Protein AF-A0A6G9YC36-F1 (afdb_monomer)

Mean predicted aligned error: 14.25 Å

pLDDT: mean 79.11, std 12.53, range [47.75, 97.31]

Secondary structure (DSSP, 8-state):
--GGG---SGGG-HHHHTGGGGGS-HHHHHHHHHHHHHHHHHHHHHHHHTS--PPPPPPBPPTT--S-SSSB-------TTS----

Radius of gyration: 25.57 Å; Cα contacts (8 Å, |Δi|>4): 25; chains: 1; bounding box: 34×44×67 Å

Structure (mmCIF, N/CA/C/O backbone):
data_AF-A0A6G9YC36-F1
#
_entry.id   AF-A0A6G9YC36-F1
#
loop_
_atom_site.group_PDB
_atom_site.id
_atom_site.type_symbol
_atom_site.label_atom_id
_atom_site.label_alt_id
_atom_site.label_comp_id
_atom_site.label_asym_id
_atom_site.label_entity_id
_atom_site.label_seq_id
_atom_site.pdbx_PDB_ins_code
_atom_site.Cartn_x
_atom_site.Cartn_y
_atom_site.Cartn_z
_atom_site.occupancy
_atom_site.B_iso_or_equiv
_atom_site.auth_seq_id
_atom_site.auth_comp_id
_atom_site.auth_asym_id
_atom_site.auth_atom_id
_atom_site.pdbx_PDB_model_num
ATOM 1 N N . MET A 1 1 ? 17.121 -14.605 -2.392 1.00 51.78 1 MET A N 1
ATOM 2 C CA . MET A 1 1 ? 16.327 -13.556 -1.719 1.00 51.78 1 MET A CA 1
ATOM 3 C C . MET A 1 1 ? 17.074 -13.122 -0.469 1.00 51.78 1 MET A C 1
ATOM 5 O O . MET A 1 1 ? 17.450 -13.993 0.302 1.00 51.78 1 MET A O 1
ATOM 9 N N . ASP A 1 2 ? 17.339 -11.824 -0.305 1.00 51.41 2 ASP A N 1
ATOM 10 C CA . ASP A 1 2 ? 17.978 -11.273 0.900 1.00 51.41 2 ASP A CA 1
ATOM 11 C C . ASP A 1 2 ? 16.948 -11.229 2.052 1.00 51.41 2 ASP A C 1
ATOM 13 O O . ASP A 1 2 ? 15.887 -10.620 1.881 1.00 51.41 2 ASP A O 1
ATOM 17 N N . PRO A 1 3 ? 17.207 -11.871 3.207 1.00 60.25 3 PRO A N 1
ATOM 18 C CA . PRO A 1 3 ? 16.289 -11.879 4.349 1.00 60.25 3 PRO A CA 1
ATOM 19 C C . PRO A 1 3 ? 16.032 -10.487 4.952 1.00 60.25 3 PRO A C 1
ATOM 21 O O . PRO A 1 3 ? 15.063 -10.326 5.686 1.00 60.25 3 PRO A O 1
ATOM 24 N N . ARG A 1 4 ? 16.832 -9.463 4.617 1.00 59.19 4 ARG A N 1
ATOM 25 C CA . ARG A 1 4 ? 16.616 -8.072 5.062 1.00 59.19 4 ARG A CA 1
ATOM 26 C C . ARG A 1 4 ? 15.444 -7.359 4.375 1.00 59.19 4 ARG A C 1
ATOM 28 O O . ARG A 1 4 ? 15.077 -6.272 4.801 1.00 59.19 4 ARG A O 1
ATOM 35 N N . ILE A 1 5 ? 14.869 -7.945 3.322 1.00 61.66 5 ILE A N 1
ATOM 36 C CA . ILE A 1 5 ? 13.722 -7.382 2.577 1.00 61.66 5 ILE A CA 1
ATOM 37 C C . ILE A 1 5 ? 12.400 -8.056 3.001 1.00 61.66 5 ILE A C 1
ATOM 39 O O . ILE A 1 5 ? 11.321 -7.709 2.522 1.00 61.66 5 ILE A O 1
ATOM 43 N N . ALA A 1 6 ? 12.446 -9.029 3.911 1.00 65.38 6 ALA A N 1
ATOM 44 C CA . ALA A 1 6 ? 11.245 -9.707 4.368 1.00 65.38 6 ALA A CA 1
ATOM 45 C C . ALA A 1 6 ? 10.478 -8.820 5.366 1.00 65.38 6 ALA A C 1
ATOM 47 O O . ALA A 1 6 ? 10.917 -8.625 6.497 1.00 65.38 6 ALA A O 1
ATOM 48 N N . MET A 1 7 ? 9.303 -8.318 4.966 1.00 68.38 7 MET A N 1
ATOM 49 C CA . MET A 1 7 ? 8.331 -7.648 5.852 1.00 68.38 7 MET A CA 1
ATOM 50 C C . MET A 1 7 ? 7.622 -8.661 6.771 1.00 68.38 7 MET A C 1
ATOM 52 O O . MET A 1 7 ? 6.398 -8.720 6.836 1.00 68.38 7 MET A O 1
ATOM 56 N N . THR A 1 8 ? 8.388 -9.543 7.408 1.00 72.19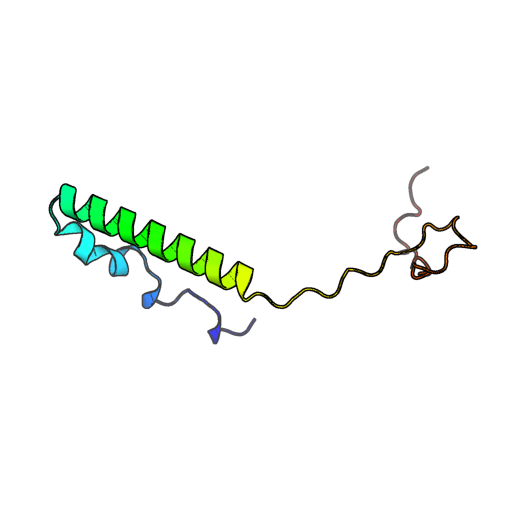 8 THR A N 1
ATOM 57 C CA . THR A 1 8 ? 7.875 -10.668 8.206 1.00 72.19 8 THR A CA 1
ATOM 58 C C . THR A 1 8 ? 8.270 -10.570 9.676 1.00 72.19 8 THR A C 1
ATOM 60 O O . THR A 1 8 ? 8.032 -11.506 10.435 1.00 72.19 8 THR A O 1
ATOM 63 N N . GLY A 1 9 ? 8.910 -9.471 10.078 1.00 76.56 9 GLY A N 1
ATOM 64 C CA . GLY A 1 9 ? 9.187 -9.174 11.477 1.00 76.56 9 GLY A CA 1
ATOM 65 C C . GLY A 1 9 ? 7.913 -8.834 12.268 1.00 76.56 9 GLY A C 1
ATOM 66 O O . GLY A 1 9 ? 6.893 -8.466 11.677 1.00 76.56 9 GLY A O 1
ATOM 67 N N . PRO A 1 10 ? 7.943 -8.954 13.606 1.00 76.19 10 PRO A N 1
ATOM 68 C CA . PRO A 1 10 ? 6.813 -8.621 14.479 1.00 76.19 10 PRO A CA 1
ATOM 69 C C . PRO A 1 10 ? 6.374 -7.150 14.374 1.00 76.19 10 PRO A C 1
ATOM 71 O O . PRO A 1 10 ? 5.234 -6.825 14.692 1.00 76.19 10 PRO A O 1
ATOM 74 N N . GLU A 1 11 ? 7.241 -6.261 13.889 1.00 78.19 11 GLU A N 1
ATOM 75 C CA . GLU A 1 11 ? 6.924 -4.868 13.568 1.00 78.19 11 GLU A CA 1
ATOM 76 C C . GLU A 1 11 ? 5.911 -4.712 12.417 1.00 78.19 11 GLU A C 1
ATOM 78 O O . GLU A 1 11 ? 5.307 -3.650 12.275 1.00 78.19 11 GLU A O 1
ATOM 83 N N . PHE A 1 12 ? 5.684 -5.770 11.632 1.00 79.50 12 PHE A N 1
ATOM 84 C CA . PHE A 1 12 ? 4.698 -5.820 10.550 1.00 79.50 12 PHE A CA 1
ATOM 85 C C . PHE A 1 12 ? 3.431 -6.613 10.922 1.00 79.50 12 PHE A C 1
ATOM 87 O O . PHE A 1 12 ? 2.556 -6.787 10.073 1.00 79.50 12 PHE A O 1
ATOM 94 N N . ASP A 1 13 ? 3.294 -7.084 12.170 1.00 85.62 13 ASP A N 1
ATOM 95 C CA . ASP A 1 13 ? 2.077 -7.757 12.638 1.00 85.62 13 ASP A CA 1
ATOM 96 C C . ASP A 1 13 ? 0.936 -6.740 12.866 1.00 85.62 13 ASP A C 1
ATOM 98 O O . ASP A 1 13 ? 1.000 -5.925 13.799 1.00 85.62 13 ASP A O 1
ATOM 102 N N . PRO A 1 14 ? -0.154 -6.790 12.073 1.00 80.06 14 PRO A N 1
ATOM 103 C CA . PRO A 1 14 ? -1.247 -5.833 12.192 1.00 80.06 14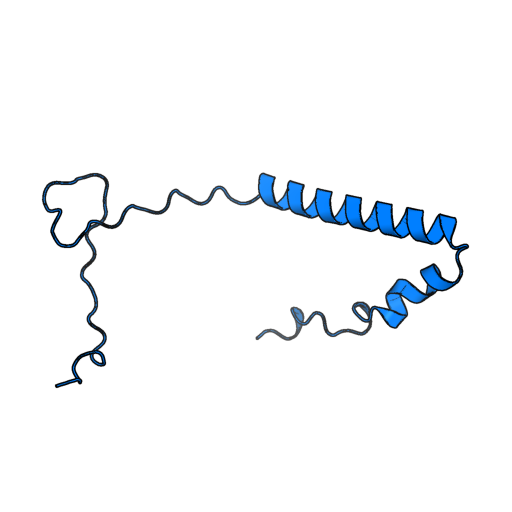 PRO A CA 1
ATOM 104 C C . PRO A 1 14 ? -1.953 -5.911 13.552 1.00 80.06 14 PRO A C 1
ATOM 106 O O . PRO A 1 14 ? -2.462 -4.894 14.030 1.00 80.06 14 PRO A O 1
ATOM 109 N N . ALA A 1 15 ? -1.979 -7.077 14.206 1.00 83.62 15 ALA A N 1
ATOM 110 C CA . ALA A 1 15 ? -2.636 -7.223 15.503 1.00 83.62 15 ALA A CA 1
ATOM 111 C C . ALA A 1 15 ? -1.924 -6.403 16.589 1.00 83.62 15 ALA A C 1
ATOM 113 O O . ALA A 1 15 ? -2.573 -5.780 17.435 1.00 83.62 15 ALA A O 1
ATOM 114 N N . THR A 1 16 ? -0.594 -6.355 16.530 1.00 84.19 16 THR A N 1
ATOM 115 C CA . THR A 1 16 ? 0.233 -5.570 17.447 1.00 84.19 16 THR A CA 1
ATOM 116 C C . THR A 1 16 ? 0.201 -4.080 17.092 1.00 84.19 16 THR A C 1
ATOM 118 O O . THR A 1 16 ? 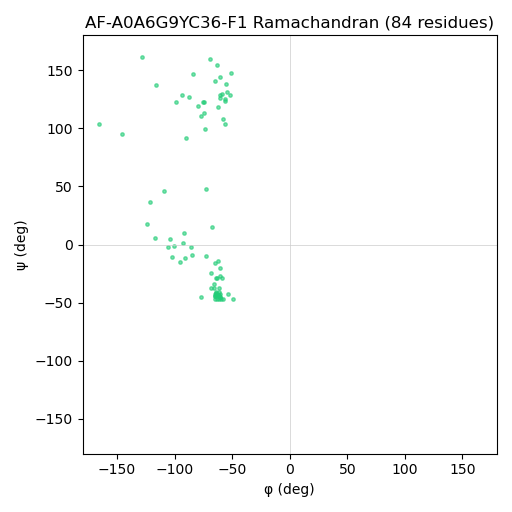-0.020 -3.247 17.974 1.00 84.19 16 THR A O 1
ATOM 121 N N . VAL A 1 17 ? 0.335 -3.738 15.805 1.00 84.38 17 VAL A N 1
ATOM 122 C CA . VAL A 1 17 ? 0.386 -2.345 15.321 1.00 84.38 17 VAL A CA 1
ATOM 123 C C . VAL A 1 17 ? -0.930 -1.595 15.552 1.00 84.38 17 VAL A C 1
ATOM 125 O O . VAL A 1 17 ? -0.918 -0.448 16.000 1.00 84.38 17 VAL A O 1
ATOM 128 N N . TYR A 1 18 ? -2.081 -2.229 15.305 1.00 85.50 18 TYR A N 1
ATOM 129 C CA . TYR A 1 18 ? -3.392 -1.577 15.428 1.00 85.50 18 TYR A CA 1
ATOM 130 C C . TYR A 1 18 ? -4.053 -1.750 16.800 1.00 85.50 18 TYR A C 1
ATOM 132 O O . TYR A 1 18 ? -5.144 -1.221 17.025 1.00 85.50 18 TYR A O 1
ATOM 140 N N . ARG A 1 19 ? -3.402 -2.424 17.758 1.00 86.75 19 ARG A N 1
ATOM 141 C CA . ARG A 1 19 ? -3.916 -2.587 19.125 1.00 86.75 19 ARG A CA 1
ATOM 142 C C . ARG A 1 19 ? -4.383 -1.282 19.787 1.00 86.75 19 ARG A C 1
ATOM 144 O O . ARG A 1 19 ? -5.486 -1.300 20.331 1.00 86.75 19 ARG A O 1
ATOM 151 N N . PRO A 1 20 ? -3.642 -0.152 19.747 1.00 85.00 20 PRO A N 1
ATOM 152 C CA . PRO A 1 20 ? -4.095 1.095 20.370 1.00 85.00 20 PRO A CA 1
ATOM 153 C C . PRO A 1 20 ? 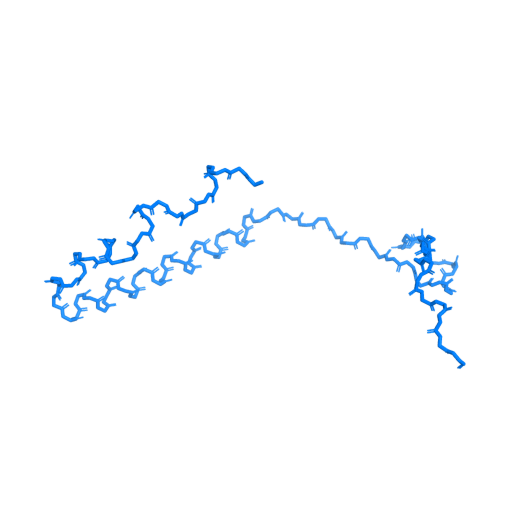-5.361 1.662 19.722 1.00 85.00 20 PRO A C 1
ATOM 155 O O . PRO A 1 20 ? -6.175 2.261 20.418 1.00 85.00 20 PRO A O 1
ATOM 158 N N . LEU A 1 21 ? -5.594 1.400 18.431 1.00 86.25 21 LEU A N 1
ATOM 159 C CA . LEU A 1 21 ? -6.803 1.839 17.733 1.00 86.25 21 LEU A CA 1
ATOM 160 C C . LEU A 1 21 ? -8.068 1.252 18.378 1.00 86.25 21 LEU A C 1
ATOM 162 O O . LEU A 1 21 ? -9.131 1.864 18.323 1.00 86.25 21 LEU A O 1
ATOM 166 N N . VAL A 1 22 ? -7.951 0.087 19.029 1.00 85.12 22 VAL A N 1
ATOM 167 C CA . VAL A 1 22 ? -9.067 -0.601 19.690 1.00 85.12 22 VAL A CA 1
ATOM 168 C C . VAL A 1 22 ? -9.605 0.119 20.918 1.00 85.12 22 VAL A C 1
ATOM 170 O O . VAL A 1 22 ? -10.783 -0.025 21.240 1.00 85.12 22 VAL A O 1
ATOM 173 N N . TRP A 1 23 ? -8.770 0.940 21.544 1.00 88.56 23 TRP A N 1
ATOM 174 C CA . TRP A 1 23 ? -9.093 1.659 22.770 1.00 88.56 23 TRP A CA 1
ATOM 175 C C . TRP A 1 23 ? -9.820 2.980 22.502 1.00 88.56 23 TRP A C 1
ATOM 177 O O . TRP A 1 23 ? -10.308 3.605 23.440 1.00 88.56 23 TRP A O 1
ATOM 187 N N . LEU A 1 24 ? -9.906 3.413 21.237 1.00 88.12 24 LEU A N 1
ATOM 188 C CA . LEU A 1 24 ? -10.584 4.651 20.874 1.00 88.12 24 LEU A CA 1
ATOM 189 C C . LEU A 1 24 ? -12.106 4.453 20.716 1.00 88.12 24 LEU A C 1
ATOM 191 O O . LEU A 1 24 ? -12.551 3.414 20.211 1.00 88.12 24 LEU A O 1
ATOM 195 N N . PRO A 1 25 ? -12.904 5.487 21.055 1.00 93.12 25 PRO A N 1
ATOM 196 C CA . PRO A 1 25 ? -14.305 5.596 20.659 1.00 93.12 25 PRO A CA 1
ATOM 197 C C . PRO A 1 25 ? -14.483 5.402 19.150 1.00 93.12 25 PRO A C 1
ATOM 199 O O . PRO A 1 25 ? -13.626 5.811 18.364 1.00 93.12 25 PRO A O 1
ATOM 202 N N . VAL A 1 26 ? -15.619 4.828 18.742 1.00 92.62 26 VAL A N 1
ATOM 203 C CA . VAL A 1 26 ? -15.904 4.460 17.340 1.00 92.62 26 VAL A CA 1
ATOM 204 C C . VAL A 1 26 ? -15.718 5.635 16.377 1.00 92.62 26 VAL A C 1
ATOM 206 O O . VAL A 1 26 ? -15.100 5.464 15.329 1.00 92.62 26 VAL A O 1
ATOM 209 N N . GLU A 1 27 ? -16.177 6.833 16.744 1.00 92.75 27 GLU A N 1
ATOM 210 C CA . GLU A 1 27 ? -16.057 8.026 15.895 1.00 92.75 27 GLU A CA 1
ATOM 211 C C . GLU A 1 27 ? -14.598 8.416 15.633 1.00 92.75 27 GLU A C 1
ATOM 213 O O . GLU A 1 27 ? -14.196 8.608 14.485 1.00 92.75 27 GLU A O 1
ATOM 218 N N . LEU A 1 28 ? -13.766 8.453 16.678 1.00 92.44 28 LEU A N 1
ATOM 219 C CA . LEU A 1 28 ? -12.341 8.763 16.534 1.00 92.44 28 LEU A CA 1
ATOM 220 C C . LEU A 1 28 ? -11.606 7.680 15.742 1.00 92.44 28 LEU A C 1
ATOM 222 O O . LEU A 1 28 ? -10.697 7.970 14.969 1.00 92.44 28 LEU A O 1
ATOM 226 N N . ARG A 1 29 ? -12.034 6.427 15.888 1.00 91.19 29 ARG A N 1
ATOM 227 C CA . ARG A 1 29 ? -11.513 5.287 15.133 1.00 91.19 29 ARG A CA 1
ATOM 228 C C . ARG A 1 29 ? -11.726 5.456 13.631 1.00 91.19 29 ARG A C 1
ATOM 230 O O . ARG A 1 29 ? -10.797 5.245 12.856 1.00 91.19 29 ARG A O 1
ATOM 237 N N . LEU A 1 30 ? -12.928 5.876 13.232 1.00 93.56 30 LEU A N 1
ATOM 238 C CA . LEU A 1 30 ? -13.260 6.157 11.835 1.00 93.56 30 LEU A CA 1
ATOM 239 C C . LEU A 1 30 ? -12.438 7.323 11.285 1.00 93.56 30 LEU A C 1
ATOM 241 O O . LEU A 1 30 ? -11.926 7.225 10.173 1.00 93.56 30 LEU A O 1
ATOM 245 N N . LEU A 1 31 ? -12.252 8.388 12.070 1.00 95.31 31 LEU A N 1
ATOM 246 C CA . LEU A 1 31 ? -11.423 9.526 11.665 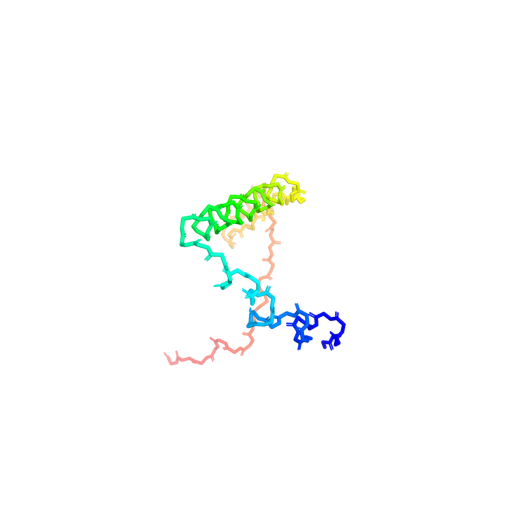1.00 95.31 31 LEU A CA 1
ATOM 247 C C . LEU A 1 31 ? -9.959 9.128 11.447 1.00 95.31 31 LEU A C 1
ATOM 249 O O . LEU A 1 31 ? -9.362 9.521 10.447 1.00 95.31 31 LEU A O 1
ATOM 253 N N . VAL A 1 32 ? -9.390 8.312 12.339 1.00 93.69 32 VAL A N 1
ATOM 254 C CA . VAL A 1 32 ? -8.012 7.816 12.193 1.00 93.69 32 VAL A CA 1
ATOM 255 C C . VAL A 1 32 ? -7.872 6.925 10.959 1.00 93.69 32 VAL A C 1
ATOM 257 O O . VAL A 1 32 ? -6.909 7.072 10.210 1.00 93.69 32 VAL A O 1
ATOM 260 N N . LEU A 1 33 ? -8.835 6.033 10.706 1.00 92.50 33 LEU A N 1
ATOM 261 C CA . LEU A 1 33 ? -8.828 5.188 9.509 1.00 92.50 33 LEU A CA 1
ATOM 262 C C . LEU A 1 33 ? -8.943 6.018 8.227 1.00 92.50 33 LEU A C 1
ATOM 264 O O . LEU A 1 33 ? -8.192 5.788 7.282 1.00 92.50 33 LEU A O 1
ATOM 268 N N . LEU A 1 34 ? -9.832 7.011 8.209 1.00 95.88 34 LEU A N 1
ATOM 269 C CA . LEU A 1 34 ? -9.972 7.930 7.083 1.00 95.88 34 LEU A CA 1
ATOM 270 C C . LEU A 1 34 ? -8.659 8.680 6.823 1.00 95.88 34 LEU A C 1
ATOM 272 O O . LEU A 1 34 ? -8.188 8.720 5.688 1.00 95.88 34 LEU A O 1
ATOM 276 N N . ALA A 1 35 ? -8.034 9.217 7.872 1.00 95.81 35 ALA A N 1
ATOM 277 C CA . ALA A 1 35 ? -6.747 9.893 7.764 1.00 95.81 35 ALA A CA 1
ATOM 278 C C . ALA A 1 35 ? -5.650 8.957 7.230 1.00 95.81 35 ALA A C 1
ATOM 280 O O . ALA A 1 35 ? -4.892 9.348 6.345 1.00 95.81 35 ALA A O 1
ATOM 281 N N . ALA A 1 36 ? -5.595 7.709 7.704 1.00 92.94 36 ALA A N 1
ATOM 282 C CA . ALA A 1 36 ? -4.632 6.718 7.228 1.00 92.94 36 ALA A CA 1
ATOM 283 C C . ALA A 1 36 ? -4.804 6.417 5.729 1.00 92.94 36 ALA A C 1
ATOM 285 O O . ALA A 1 36 ? -3.817 6.380 4.995 1.00 92.94 36 ALA A O 1
ATOM 286 N N . VAL A 1 37 ? -6.047 6.265 5.258 1.00 95.44 37 VAL A N 1
ATOM 287 C CA . VAL A 1 37 ? -6.349 6.063 3.831 1.00 95.44 37 VAL A CA 1
ATOM 288 C C . VAL A 1 37 ? -5.914 7.271 3.002 1.00 95.44 37 VAL A C 1
ATOM 290 O O . VAL A 1 37 ? -5.277 7.104 1.961 1.00 95.44 37 VAL A O 1
ATOM 293 N N . LEU A 1 38 ? -6.201 8.487 3.474 1.00 97.31 38 LEU A N 1
ATOM 294 C CA . LEU A 1 38 ? -5.790 9.713 2.790 1.00 97.31 38 LEU A CA 1
ATOM 295 C C . LEU A 1 38 ? -4.265 9.812 2.686 1.00 97.31 38 LEU A C 1
ATOM 297 O O . LEU A 1 38 ? -3.749 10.043 1.594 1.00 97.31 38 LEU A O 1
ATOM 301 N N . VAL A 1 39 ? -3.535 9.557 3.775 1.00 95.69 39 VAL A N 1
ATOM 302 C CA . VAL A 1 39 ? -2.063 9.559 3.778 1.00 95.69 39 VAL A CA 1
ATOM 303 C C . VAL A 1 39 ? -1.502 8.496 2.835 1.00 95.69 39 VAL A C 1
ATOM 305 O O . VAL A 1 39 ? -0.601 8.796 2.054 1.00 95.69 39 VAL A O 1
ATOM 308 N N . ALA A 1 40 ? -2.054 7.280 2.847 1.00 92.50 40 ALA A N 1
ATOM 309 C CA . ALA A 1 40 ? -1.630 6.218 1.937 1.00 92.50 40 ALA A CA 1
ATOM 310 C C . ALA A 1 40 ? -1.847 6.614 0.466 1.00 92.50 40 ALA A C 1
ATOM 312 O O . ALA A 1 40 ? -0.942 6.478 -0.356 1.00 92.50 40 ALA A O 1
ATOM 313 N N . SER A 1 41 ? -3.014 7.179 0.142 1.00 94.31 41 SER A N 1
ATOM 314 C CA . SER A 1 41 ? -3.331 7.638 -1.215 1.00 94.31 41 SER A CA 1
ATOM 315 C C . SER A 1 41 ? -2.425 8.784 -1.675 1.00 94.31 41 SER A C 1
ATOM 317 O O . SER A 1 41 ? -1.937 8.774 -2.808 1.00 94.31 41 SER A O 1
ATOM 319 N N . ALA A 1 42 ? -2.127 9.737 -0.787 1.00 93.50 42 ALA A N 1
ATOM 320 C CA . ALA A 1 42 ? -1.210 10.831 -1.064 1.00 93.50 42 ALA A CA 1
ATOM 321 C C . ALA A 1 42 ? 0.215 10.308 -1.290 1.00 93.50 42 ALA A C 1
ATOM 323 O O . ALA A 1 42 ? 0.848 10.690 -2.270 1.00 93.50 42 ALA A O 1
ATOM 324 N N . GLY A 1 43 ? 0.687 9.373 -0.459 1.00 89.31 43 GLY A N 1
ATOM 325 C CA . GLY A 1 43 ? 1.977 8.704 -0.643 1.00 89.31 43 GLY A CA 1
ATOM 326 C C . GLY A 1 43 ? 2.081 7.996 -1.995 1.00 89.31 43 GLY A C 1
ATOM 327 O O . GLY A 1 43 ? 3.051 8.203 -2.721 1.00 89.31 43 GLY A O 1
ATOM 328 N N . CYS A 1 44 ? 1.054 7.236 -2.388 1.00 89.81 44 CYS A N 1
ATOM 329 C CA . CYS A 1 44 ? 0.999 6.618 -3.714 1.00 89.81 44 CYS A CA 1
ATOM 330 C C . CYS A 1 44 ? 0.999 7.659 -4.842 1.00 89.81 44 CYS A C 1
ATOM 332 O O . CYS A 1 44 ? 1.692 7.471 -5.838 1.00 89.81 44 CYS A O 1
ATOM 334 N N . THR A 1 45 ? 0.271 8.767 -4.687 1.00 90.44 45 THR A N 1
ATOM 335 C CA . THR A 1 45 ? 0.215 9.845 -5.690 1.00 90.44 45 THR A CA 1
ATOM 336 C C . THR A 1 45 ? 1.577 10.521 -5.852 1.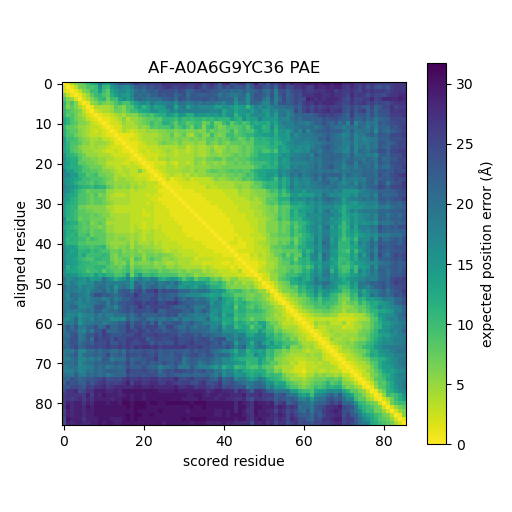00 90.44 45 THR A C 1
ATOM 338 O O . THR A 1 45 ? 2.047 10.715 -6.971 1.00 90.44 45 THR A O 1
ATOM 341 N N . VAL A 1 46 ? 2.258 10.820 -4.743 1.00 89.31 46 VAL A N 1
ATOM 342 C CA . VAL A 1 46 ? 3.611 11.390 -4.756 1.00 89.31 46 VAL A CA 1
ATOM 343 C C . VAL A 1 46 ? 4.597 10.414 -5.387 1.00 89.31 46 VAL A C 1
ATOM 345 O O . VAL A 1 46 ? 5.396 10.833 -6.219 1.00 89.31 46 VAL A O 1
ATOM 348 N N . ALA A 1 47 ? 4.527 9.125 -5.050 1.00 84.56 47 ALA A N 1
ATOM 349 C CA . ALA A 1 47 ? 5.384 8.104 -5.646 1.00 84.56 47 ALA A CA 1
ATOM 350 C C . ALA A 1 47 ? 5.175 7.984 -7.163 1.00 84.56 47 ALA A C 1
ATOM 352 O O . ALA A 1 47 ? 6.143 7.819 -7.898 1.00 84.56 47 ALA A O 1
ATOM 353 N N . TRP A 1 48 ? 3.934 8.122 -7.638 1.00 82.50 48 TRP A N 1
ATOM 354 C CA . TRP A 1 48 ? 3.616 8.157 -9.066 1.00 82.50 48 TRP A CA 1
ATOM 355 C C . TRP A 1 48 ? 4.215 9.374 -9.773 1.00 82.50 48 TRP A C 1
ATOM 357 O O . TRP A 1 48 ? 4.830 9.228 -10.825 1.00 82.50 48 TRP A O 1
ATOM 367 N N . ILE A 1 49 ? 4.068 10.567 -9.191 1.00 84.19 49 ILE A N 1
ATOM 368 C CA . ILE A 1 49 ? 4.595 11.815 -9.770 1.00 84.19 49 ILE A CA 1
ATOM 369 C C . ILE A 1 49 ? 6.128 11.834 -9.740 1.00 84.19 49 ILE A C 1
ATOM 371 O O . ILE A 1 49 ? 6.768 12.314 -10.671 1.00 84.19 49 ILE A O 1
ATOM 375 N N . SER A 1 50 ? 6.711 11.304 -8.666 1.00 80.19 50 SER A N 1
ATOM 376 C CA . SER A 1 50 ? 8.161 11.264 -8.436 1.00 80.19 50 SER A CA 1
ATOM 377 C C . SER A 1 50 ? 8.827 10.049 -9.079 1.00 80.19 50 SER A C 1
ATOM 379 O O . SER A 1 50 ? 10.042 9.879 -8.966 1.00 80.19 50 SER A O 1
ATOM 381 N N . GLY A 1 51 ? 8.038 9.175 -9.708 1.00 74.75 51 GLY A N 1
ATOM 382 C CA . GLY A 1 51 ? 8.538 7.994 -10.383 1.00 74.75 51 GLY A CA 1
ATOM 383 C C . GLY A 1 51 ? 9.505 8.389 -11.500 1.00 74.75 51 GLY A C 1
ATOM 384 O O . GLY A 1 51 ? 9.306 9.421 -12.150 1.00 74.75 51 GLY A O 1
ATOM 385 N N . PRO A 1 52 ? 10.564 7.596 -11.744 1.00 72.12 52 PRO A N 1
ATOM 386 C CA . PRO A 1 52 ? 11.442 7.850 -12.871 1.00 72.12 52 PRO A CA 1
ATOM 387 C C . PRO A 1 52 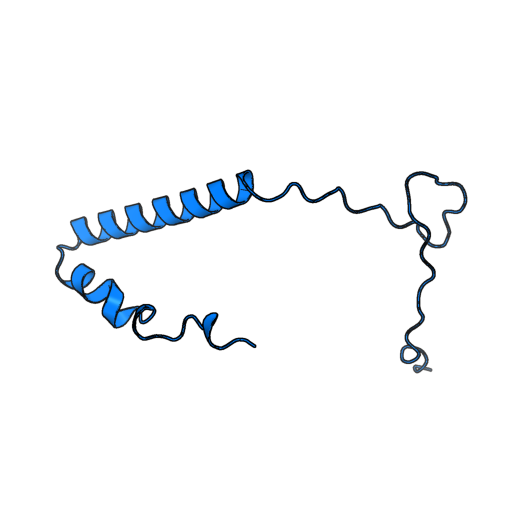? 10.599 7.911 -14.145 1.00 72.12 52 PRO A C 1
ATOM 389 O O . PRO A 1 52 ? 9.770 7.034 -14.393 1.00 72.12 52 PRO A O 1
ATOM 392 N N . GLN A 1 53 ? 10.813 8.958 -14.945 1.00 73.81 53 GLN A N 1
ATOM 393 C CA . GLN A 1 53 ? 10.277 9.031 -16.298 1.00 73.81 53 GLN A CA 1
ATOM 394 C C . GLN A 1 53 ? 10.787 7.792 -17.030 1.00 73.81 53 GLN A C 1
ATOM 396 O O . GLN A 1 53 ? 11.974 7.704 -17.355 1.00 73.81 53 GLN A O 1
ATOM 401 N N . TYR A 1 54 ? 9.914 6.803 -17.220 1.00 64.69 54 TYR A N 1
ATOM 402 C CA . TYR A 1 54 ? 10.251 5.658 -18.043 1.00 64.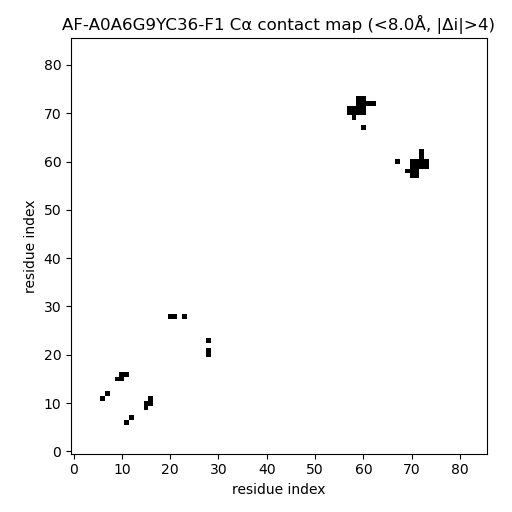69 54 TYR A CA 1
ATOM 403 C C . TYR A 1 54 ? 10.653 6.213 -19.407 1.00 64.69 54 TYR A C 1
ATOM 405 O O . TYR A 1 54 ? 9.863 6.957 -20.002 1.00 64.69 54 TYR A O 1
ATOM 413 N N . PRO A 1 55 ? 11.864 5.909 -19.911 1.00 75.38 55 PRO A N 1
ATOM 414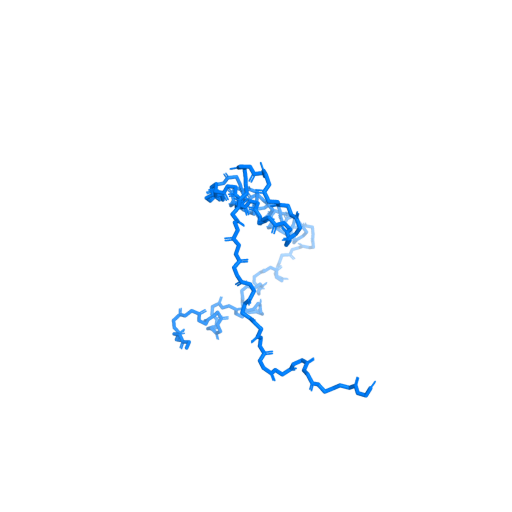 C CA . PRO A 1 55 ? 12.163 6.247 -21.285 1.00 75.38 55 PRO A CA 1
ATOM 415 C C . PRO A 1 55 ? 11.076 5.598 -22.147 1.00 75.38 55 PRO A C 1
ATOM 417 O O . PRO A 1 55 ? 10.682 4.459 -21.856 1.00 75.38 55 PRO A O 1
ATOM 420 N N . PRO A 1 56 ? 10.553 6.305 -23.162 1.00 75.06 56 PRO A N 1
ATOM 421 C CA . PRO A 1 56 ? 9.523 5.744 -24.018 1.00 75.06 56 PRO A CA 1
ATOM 422 C C . PRO A 1 56 ? 10.001 4.382 -24.524 1.00 75.06 56 PRO A C 1
ATOM 424 O O . PRO A 1 56 ? 11.136 4.249 -24.996 1.00 75.06 56 PRO A O 1
ATOM 427 N N . SER A 1 57 ? 9.160 3.354 -24.368 1.00 72.12 57 SER A N 1
ATOM 428 C CA . SER A 1 57 ? 9.486 2.023 -24.870 1.00 72.12 57 SER A CA 1
ATOM 429 C C . SER A 1 57 ? 9.762 2.145 -26.362 1.00 72.12 57 SER A C 1
ATOM 431 O O . SER A 1 57 ? 8.927 2.678 -27.096 1.00 72.12 57 SER A O 1
ATOM 433 N N . ARG A 1 58 ? 10.928 1.682 -26.820 1.00 76.94 58 ARG A N 1
ATOM 434 C CA . ARG A 1 58 ? 11.229 1.703 -28.253 1.00 76.94 58 ARG A CA 1
ATOM 435 C C . ARG A 1 58 ? 10.195 0.851 -28.978 1.00 76.94 58 ARG A C 1
ATOM 437 O O . ARG A 1 58 ? 9.984 -0.302 -28.607 1.00 76.94 58 ARG A O 1
ATOM 444 N N . ASN A 1 59 ? 9.579 1.418 -30.010 1.00 82.31 59 ASN A N 1
ATOM 445 C CA . ASN A 1 59 ? 8.700 0.665 -30.892 1.00 82.31 59 ASN A CA 1
ATOM 446 C C . ASN A 1 59 ? 9.504 -0.478 -31.517 1.00 82.31 59 ASN A C 1
ATOM 448 O O . ASN A 1 59 ? 10.596 -0.254 -32.036 1.00 82.31 59 ASN A O 1
ATOM 452 N N . ILE A 1 60 ? 8.984 -1.699 -31.456 1.00 85.62 60 ILE A N 1
ATOM 453 C CA . ILE A 1 60 ? 9.573 -2.853 -32.137 1.00 85.62 60 ILE A CA 1
ATOM 454 C C . ILE A 1 60 ? 8.884 -2.964 -33.495 1.00 85.62 60 ILE A C 1
ATOM 456 O O . ILE A 1 60 ? 7.653 -2.944 -33.553 1.00 85.62 60 ILE A O 1
ATOM 460 N N . CYS A 1 61 ? 9.658 -3.047 -34.577 1.00 86.31 61 CYS A N 1
ATOM 461 C CA . CYS A 1 61 ? 9.083 -3.186 -35.912 1.00 86.31 61 CYS A CA 1
ATOM 462 C C . CYS A 1 61 ? 8.356 -4.531 -36.021 1.00 86.31 61 CYS A C 1
ATOM 464 O O . CYS A 1 61 ? 8.853 -5.556 -35.541 1.00 86.31 61 CYS A O 1
ATOM 466 N N . ARG A 1 62 ? 7.198 -4.548 -36.690 1.00 77.69 62 ARG A N 1
ATOM 467 C CA . ARG A 1 62 ? 6.625 -5.812 -37.167 1.00 77.69 62 ARG A CA 1
ATOM 468 C C . ARG A 1 62 ? 7.570 -6.447 -38.190 1.00 77.69 62 ARG A C 1
ATOM 470 O O . ARG A 1 62 ? 8.358 -5.755 -38.828 1.00 77.69 62 ARG A O 1
ATOM 477 N N . VAL A 1 63 ? 7.500 -7.770 -38.329 1.00 77.44 63 VAL A N 1
ATOM 478 C CA . VAL A 1 63 ? 8.433 -8.565 -39.157 1.00 77.44 63 VAL A CA 1
ATOM 479 C C . VAL A 1 63 ? 8.416 -8.121 -40.630 1.00 77.44 63 VAL A C 1
ATOM 481 O O . VAL A 1 63 ? 9.417 -8.218 -41.330 1.00 77.44 63 VAL A O 1
ATOM 484 N N . ASP A 1 64 ? 7.278 -7.604 -41.069 1.00 77.88 64 ASP A N 1
ATOM 485 C CA . ASP A 1 64 ? 6.932 -7.164 -42.416 1.00 77.88 64 ASP A CA 1
ATOM 486 C C . ASP A 1 64 ? 7.226 -5.671 -42.690 1.00 77.88 64 ASP A C 1
ATOM 488 O O . ASP A 1 64 ? 7.238 -5.245 -43.845 1.00 77.88 64 ASP A O 1
ATOM 492 N N . GLU A 1 65 ? 7.528 -4.868 -41.665 1.00 75.88 65 GLU A N 1
ATOM 493 C CA . GLU A 1 65 ? 7.794 -3.430 -41.811 1.00 75.88 65 GLU A CA 1
ATOM 494 C C . GLU A 1 65 ? 9.285 -3.159 -42.054 1.00 75.88 65 GLU A C 1
ATOM 496 O O . GLU A 1 65 ? 10.034 -2.977 -41.106 1.00 75.88 65 GLU A O 1
ATOM 501 N N . THR A 1 66 ? 9.730 -3.099 -43.315 1.00 76.69 66 THR A N 1
ATOM 502 C CA . THR A 1 66 ? 11.160 -2.942 -43.682 1.00 76.69 66 THR A CA 1
ATOM 503 C C . THR A 1 66 ? 11.621 -1.506 -43.950 1.00 76.69 66 THR A C 1
ATOM 505 O O . THR A 1 66 ? 12.821 -1.250 -44.001 1.00 76.69 66 THR A O 1
ATOM 508 N N . ALA A 1 67 ? 10.692 -0.566 -44.145 1.00 78.88 67 ALA A N 1
ATOM 509 C CA . ALA A 1 67 ? 10.998 0.819 -44.527 1.00 78.88 67 ALA A CA 1
ATOM 510 C C . ALA A 1 67 ? 10.837 1.833 -43.380 1.00 78.88 67 ALA A C 1
ATOM 512 O O . ALA A 1 67 ? 11.061 3.029 -43.566 1.00 78.88 67 ALA A O 1
ATOM 513 N N . ARG A 1 68 ? 10.409 1.375 -42.201 1.00 76.94 68 ARG A N 1
ATOM 514 C CA . ARG A 1 68 ? 10.076 2.232 -41.066 1.00 76.94 68 ARG A CA 1
ATOM 515 C C . ARG A 1 68 ? 11.321 2.506 -40.219 1.00 76.94 68 ARG A C 1
ATOM 517 O O . ARG A 1 68 ? 12.011 1.580 -39.814 1.00 76.94 68 ARG A O 1
ATOM 524 N N . THR A 1 69 ? 11.616 3.777 -39.951 1.00 80.31 69 THR A N 1
ATOM 525 C CA . THR A 1 69 ? 12.874 4.199 -39.302 1.00 80.31 69 THR A CA 1
ATOM 526 C C . THR A 1 69 ? 12.732 4.544 -37.818 1.00 80.31 69 THR A C 1
ATOM 528 O O . THR A 1 69 ? 13.740 4.694 -37.131 1.00 80.31 69 THR A O 1
ATOM 531 N N . ASP A 1 70 ? 11.506 4.652 -37.296 1.00 82.88 70 ASP A N 1
ATOM 532 C CA . ASP A 1 70 ? 11.207 4.981 -35.893 1.00 82.88 70 ASP A CA 1
ATOM 533 C C . ASP A 1 70 ? 11.059 3.748 -34.979 1.00 82.88 70 ASP A C 1
ATOM 535 O O . ASP A 1 70 ? 10.632 3.873 -33.828 1.00 82.88 70 ASP A O 1
ATOM 539 N N . CYS A 1 71 ? 11.411 2.555 -35.465 1.00 82.25 71 CYS A N 1
ATOM 540 C CA . CYS A 1 71 ? 11.310 1.301 -34.724 1.00 82.25 71 CYS A CA 1
ATOM 541 C C . CYS A 1 71 ? 12.627 0.507 -34.731 1.00 82.25 71 CYS A C 1
ATOM 543 O O . CYS A 1 71 ? 13.531 0.740 -35.532 1.00 82.25 71 CYS A O 1
ATOM 545 N N . VAL A 1 72 ? 12.758 -0.424 -33.786 1.00 84.81 72 VAL A N 1
ATOM 546 C CA . VAL A 1 72 ? 13.897 -1.339 -33.679 1.00 84.81 72 VAL A CA 1
ATOM 547 C C . VAL A 1 72 ? 13.517 -2.675 -34.301 1.00 84.81 72 VAL A C 1
ATOM 549 O O . VAL A 1 72 ? 12.568 -3.326 -33.861 1.00 84.81 72 VAL A O 1
ATOM 552 N N . HIS A 1 73 ? 14.290 -3.102 -35.295 1.00 83.62 73 HIS A N 1
ATOM 553 C CA . HIS A 1 73 ? 14.223 -4.459 -35.819 1.00 83.62 73 HIS A CA 1
ATOM 554 C C . HIS A 1 73 ? 14.871 -5.425 -34.831 1.00 83.62 73 HIS A C 1
ATOM 556 O O . HIS A 1 73 ? 16.043 -5.280 -34.483 1.00 83.62 73 HIS A O 1
ATOM 562 N N . VAL A 1 74 ? 14.107 -6.417 -34.383 1.00 79.81 74 VAL A N 1
ATOM 563 C CA . VAL A 1 74 ? 14.605 -7.498 -33.530 1.00 79.81 74 VAL A CA 1
ATOM 564 C C . VAL A 1 74 ? 14.483 -8.816 -34.277 1.00 79.81 74 VAL A C 1
ATOM 566 O O . VAL A 1 74 ? 13.470 -9.078 -34.923 1.00 79.81 74 VAL A O 1
ATOM 569 N N . THR A 1 75 ? 15.508 -9.658 -34.183 1.00 77.19 75 THR A N 1
ATOM 570 C CA . THR A 1 75 ? 15.435 -11.033 -34.680 1.00 77.19 75 THR A CA 1
ATOM 571 C C . THR A 1 75 ? 14.686 -11.866 -33.641 1.00 77.19 75 THR A C 1
ATOM 573 O O . THR A 1 75 ? 15.157 -11.952 -32.504 1.00 77.19 75 THR A O 1
ATOM 576 N N . PRO A 1 76 ? 13.539 -12.482 -33.972 1.00 68.75 76 PRO A N 1
ATOM 577 C CA . PRO A 1 76 ? 12.864 -13.375 -33.045 1.00 68.75 76 PRO A CA 1
ATOM 578 C C . PRO A 1 76 ? 13.779 -14.560 -32.729 1.00 68.75 76 PRO A C 1
ATOM 580 O O . PRO A 1 76 ? 14.129 -15.337 -33.619 1.00 68.75 76 PRO A O 1
ATOM 583 N N . THR A 1 77 ? 14.161 -14.731 -31.466 1.00 68.69 77 THR A N 1
ATOM 584 C CA . THR A 1 77 ? 14.777 -15.981 -31.022 1.00 68.69 77 THR A CA 1
ATOM 585 C C . THR A 1 77 ? 13.662 -17.015 -30.948 1.00 68.69 77 THR A C 1
ATOM 587 O O . THR A 1 77 ? 12.878 -17.032 -29.999 1.00 68.69 77 THR A O 1
ATOM 590 N N . VAL A 1 78 ? 13.537 -17.855 -31.974 1.00 66.06 78 VAL A N 1
ATOM 591 C CA . VAL A 1 78 ? 12.658 -19.026 -31.916 1.00 66.06 78 VAL A CA 1
ATOM 592 C C . VAL A 1 78 ? 13.098 -19.884 -30.731 1.00 66.06 78 VAL A C 1
ATOM 594 O O . VAL A 1 78 ? 14.156 -20.508 -30.765 1.00 66.06 78 VAL A O 1
ATOM 597 N N . SER A 1 79 ? 12.299 -19.903 -29.660 1.00 58.28 79 SER A N 1
ATOM 598 C CA . SER A 1 79 ? 12.431 -20.942 -28.640 1.00 58.28 79 SER A CA 1
ATOM 599 C C . SER A 1 79 ? 12.176 -22.285 -29.327 1.00 58.28 79 SER A C 1
ATOM 601 O O . SER A 1 79 ? 11.116 -22.441 -29.938 1.00 58.28 79 SER A O 1
ATOM 603 N N . PRO A 1 80 ? 13.085 -23.270 -29.234 1.00 55.41 80 PRO A N 1
ATOM 604 C CA . PRO A 1 80 ? 12.961 -24.546 -29.944 1.00 55.41 80 PRO A CA 1
ATOM 605 C C . PRO A 1 80 ? 11.803 -25.451 -29.462 1.00 55.41 80 PRO A C 1
ATOM 607 O O . PRO A 1 80 ? 11.735 -26.614 -29.843 1.00 55.41 80 PRO A O 1
ATOM 610 N N . THR A 1 81 ? 10.841 -24.934 -28.691 1.00 57.81 81 THR A N 1
ATOM 611 C CA . THR A 1 81 ? 9.721 -25.698 -28.114 1.00 57.81 81 THR A CA 1
ATOM 612 C C . THR A 1 81 ? 8.351 -25.158 -28.545 1.00 57.81 81 THR A C 1
ATOM 614 O O . THR A 1 81 ? 7.404 -25.148 -27.768 1.00 57.81 81 THR A O 1
ATOM 617 N N . ALA A 1 82 ? 8.218 -24.694 -29.789 1.00 55.41 82 ALA A N 1
ATOM 618 C CA . ALA A 1 82 ? 6.911 -24.412 -30.407 1.00 55.41 82 ALA A CA 1
ATOM 619 C C . ALA A 1 82 ? 6.703 -25.180 -31.726 1.00 55.41 82 ALA A C 1
ATOM 621 O O . ALA A 1 82 ? 5.833 -24.847 -32.522 1.00 55.41 82 ALA A O 1
ATOM 622 N N . GLY A 1 83 ? 7.506 -26.222 -31.956 1.00 54.81 83 GLY A N 1
ATOM 623 C CA . GLY A 1 83 ? 7.451 -27.080 -33.137 1.00 54.81 83 GLY A CA 1
ATOM 624 C C . GLY A 1 83 ? 6.932 -28.485 -32.843 1.00 54.81 83 GLY A C 1
ATOM 625 O O . GLY A 1 83 ? 7.548 -29.440 -33.289 1.00 54.81 83 GLY A O 1
ATOM 626 N N . VAL A 1 84 ? 5.840 -28.643 -32.083 1.00 60.69 84 VAL A N 1
ATOM 627 C CA . VAL A 1 84 ? 5.056 -29.895 -32.077 1.00 60.69 84 VAL A CA 1
ATOM 628 C C . VAL A 1 84 ? 3.571 -29.578 -31.892 1.00 60.69 84 VAL A C 1
ATOM 630 O O . VAL A 1 84 ? 3.084 -29.503 -30.765 1.00 60.69 84 VAL A O 1
ATOM 633 N N . ARG A 1 85 ? 2.824 -29.471 -32.997 1.00 54.12 85 ARG A N 1
ATOM 634 C CA . ARG A 1 85 ? 1.488 -30.084 -33.113 1.00 54.12 85 ARG A CA 1
ATOM 635 C C . ARG A 1 85 ? 1.009 -30.119 -34.570 1.00 54.12 85 ARG A C 1
ATOM 637 O O . ARG A 1 85 ? 0.591 -29.098 -35.091 1.00 54.12 85 ARG A O 1
ATOM 644 N N . ARG A 1 86 ? 1.114 -31.342 -35.108 1.00 47.75 86 ARG A N 1
ATOM 645 C CA . ARG A 1 86 ? 0.349 -32.037 -36.164 1.00 47.75 86 ARG A CA 1
ATOM 646 C C . ARG A 1 86 ? -0.138 -31.249 -37.372 1.00 47.75 86 ARG A C 1
ATOM 648 O O . ARG A 1 86 ? -1.085 -30.457 -37.211 1.00 47.75 86 ARG A O 1
#

Solvent-accessible surface area (backbone atoms only — not comparable to full-atom values): 5794 Å² total; per-residue (Å²): 133,68,77,90,74,56,84,74,51,78,91,63,35,62,74,69,71,50,47,71,58,69,77,46,59,70,70,61,38,52,52,53,52,51,50,50,52,51,52,52,53,49,51,52,51,50,51,61,73,71,41,79,81,72,73,78,78,78,46,67,44,57,97,84,55,84,86,64,81,85,40,46,84,72,83,82,79,78,66,92,83,78,84,83,82,134

Sequence (86 aa):
MDPRIAMTGPEFDPATVYRPLVWLPVELRLLVLLAAVLVASAGCTVAWISGPQYPPSRNICRVDETARTDCVHVTPTVSPTAGVRR

Organism: NCBI:txid228602

Foldseek 3Di:
DDPVPDCPDPVNVCCVVCVVLVVDDPVVSVVVVVVVVVVVVVVVVCCVVVPPPDDPDAAADDPPDDPDDSHDDDDDPPPPPPPDDD